Protein AF-A0A819N1J8-F1 (afdb_monomer)

Radius of gyration: 13.53 Å; Cα contacts (8 Å, |Δi|>4): 44; chains: 1; bounding box: 34×21×31 Å

Solvent-accessible surface area (backbone atoms only — not comparable to full-atom values): 4247 Å² total; per-residue (Å²): 131,84,79,77,76,86,76,59,72,91,37,43,43,81,46,78,50,88,71,48,82,89,48,74,59,45,66,64,52,49,53,54,50,47,50,72,76,33,60,91,42,87,67,49,65,44,46,76,43,80,44,66,58,67,70,66,58,58,54,51,55,58,63,71,72,106

pLDDT: mean 74.73, std 13.74, range [38.72, 92.69]

Sequence (66 aa):
KKDKIPIDYSKTMFIHFIYCLNMKTFPAKFHALWNKYFMGYPIDEIKPVLGSRNVKNLQQQLIHNK

Structure (mmCIF, N/CA/C/O backbone):
data_AF-A0A819N1J8-F1
#
_entry.id   AF-A0A819N1J8-F1
#
loop_
_atom_site.group_PDB
_atom_site.id
_atom_site.type_symbol
_atom_site.label_atom_id
_atom_site.label_alt_id
_atom_site.label_comp_id
_atom_site.label_asym_id
_atom_site.label_entity_id
_atom_site.label_seq_id
_atom_site.pdbx_PDB_ins_code
_atom_site.Cartn_x
_atom_site.Cartn_y
_atom_site.Cartn_z
_atom_site.occupancy
_atom_site.B_iso_or_equiv
_atom_site.auth_seq_id
_atom_site.auth_comp_id
_atom_site.auth_asym_id
_atom_site.auth_atom_id
_atom_site.pdbx_PDB_model_num
ATOM 1 N N . LYS A 1 1 ? -20.919 12.646 -11.597 1.00 38.72 1 LYS A N 1
ATOM 2 C CA . LYS A 1 1 ? -20.510 11.225 -11.705 1.00 38.72 1 LYS A CA 1
ATOM 3 C C . LYS A 1 1 ? -18.987 11.226 -11.676 1.00 38.72 1 LYS A C 1
ATOM 5 O O . LYS A 1 1 ? -18.422 11.917 -12.501 1.00 38.72 1 LYS A O 1
ATOM 10 N N . LYS A 1 2 ? -18.335 10.635 -10.665 1.00 46.53 2 LYS A N 1
ATOM 11 C CA . LYS A 1 2 ? -16.867 10.517 -10.667 1.00 46.53 2 LYS A CA 1
ATOM 12 C C . LYS A 1 2 ? -16.531 9.394 -11.636 1.00 46.53 2 LYS A C 1
ATOM 14 O O . LYS A 1 2 ? -16.921 8.258 -11.369 1.00 46.53 2 LYS A O 1
ATOM 19 N N . ASP A 1 3 ? -15.914 9.733 -12.757 1.00 46.34 3 ASP A N 1
ATOM 20 C CA . ASP A 1 3 ? -15.475 8.759 -13.746 1.00 46.34 3 ASP A CA 1
ATOM 21 C C . ASP A 1 3 ? -14.604 7.707 -13.057 1.00 46.34 3 ASP A C 1
ATOM 23 O O . ASP A 1 3 ? -13.635 8.024 -12.361 1.00 46.34 3 ASP A O 1
ATOM 27 N N . LYS A 1 4 ? -15.025 6.442 -13.156 1.00 59.25 4 LYS A N 1
ATOM 28 C CA . LYS A 1 4 ? -14.242 5.314 -12.659 1.00 59.25 4 LYS A CA 1
ATOM 29 C C . LYS A 1 4 ? -13.004 5.243 -13.541 1.00 59.25 4 LYS A C 1
ATOM 31 O O . LYS A 1 4 ? -13.107 4.867 -14.703 1.00 59.25 4 LY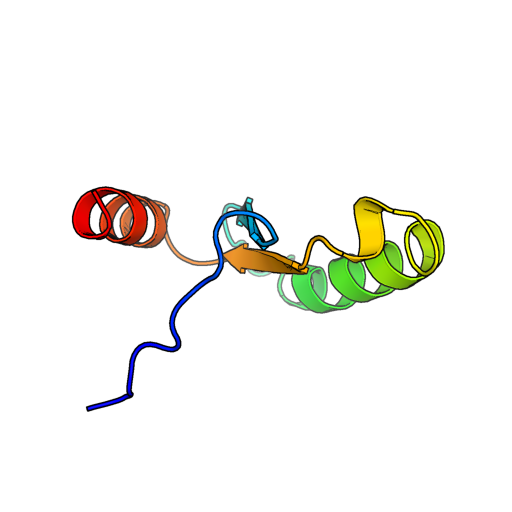S A O 1
ATOM 36 N N . ILE A 1 5 ? -11.858 5.634 -12.991 1.00 65.06 5 ILE A N 1
ATOM 37 C CA . ILE A 1 5 ? -10.568 5.459 -13.653 1.00 65.06 5 ILE A CA 1
ATOM 38 C C . ILE A 1 5 ? -10.440 3.960 -13.971 1.00 65.06 5 ILE A C 1
ATOM 40 O O . ILE A 1 5 ? -10.600 3.152 -13.048 1.00 65.06 5 ILE A O 1
ATOM 44 N N . PRO A 1 6 ? -10.224 3.569 -15.238 1.00 71.69 6 PRO A N 1
ATOM 45 C CA . PRO A 1 6 ? -10.038 2.170 -15.590 1.00 71.69 6 PRO A CA 1
ATOM 46 C C . PRO A 1 6 ? -8.809 1.636 -14.846 1.00 71.69 6 PRO A C 1
ATOM 48 O O . PRO A 1 6 ? -7.723 2.208 -14.932 1.00 71.69 6 PRO A O 1
ATOM 51 N N . ILE A 1 7 ? -9.005 0.581 -14.055 1.00 72.38 7 ILE A N 1
ATOM 52 C CA . ILE A 1 7 ? -7.934 -0.051 -13.285 1.00 72.38 7 ILE A CA 1
ATOM 53 C C . ILE A 1 7 ? -7.289 -1.116 -14.166 1.00 72.38 7 ILE A C 1
ATOM 55 O O . ILE A 1 7 ? -7.968 -2.023 -14.640 1.00 72.38 7 ILE A O 1
ATOM 59 N N . ASP A 1 8 ? -5.974 -1.025 -14.347 1.00 79.75 8 ASP A N 1
ATOM 60 C CA . ASP A 1 8 ? -5.189 -2.084 -14.974 1.00 79.75 8 ASP A CA 1
ATOM 61 C C . ASP A 1 8 ? -4.879 -3.181 -13.947 1.00 79.75 8 ASP A C 1
ATOM 63 O O . ASP A 1 8 ? -3.974 -3.051 -13.120 1.00 79.75 8 ASP A O 1
ATOM 67 N N . TYR A 1 9 ? -5.644 -4.270 -13.998 1.00 77.31 9 TYR A N 1
ATOM 68 C CA . TYR A 1 9 ? -5.494 -5.416 -13.100 1.00 77.31 9 TYR A CA 1
ATOM 69 C C . TYR A 1 9 ? -4.198 -6.212 -13.317 1.00 77.31 9 TYR A C 1
ATOM 71 O O . TYR A 1 9 ? -3.825 -6.981 -12.436 1.00 77.31 9 TYR A O 1
ATOM 79 N N . SER A 1 10 ? -3.491 -6.023 -14.438 1.00 80.94 10 SER A N 1
ATOM 80 C CA . SER A 1 10 ? -2.191 -6.671 -14.674 1.00 80.94 10 SER A CA 1
ATOM 81 C C . SER A 1 10 ? -1.047 -5.990 -13.915 1.00 80.94 10 SER A C 1
ATOM 83 O O . SER A 1 10 ? -0.039 -6.622 -13.608 1.00 80.94 10 SER A O 1
ATOM 85 N N . LYS A 1 11 ? -1.232 -4.711 -13.564 1.00 83.81 11 LYS A N 1
ATOM 86 C CA . LYS A 1 11 ? -0.235 -3.868 -12.887 1.00 83.81 11 LYS A CA 1
ATOM 87 C C . LYS A 1 11 ? -0.722 -3.307 -11.556 1.00 83.81 11 LYS A C 1
ATOM 89 O O . LYS A 1 11 ? -0.112 -2.392 -11.011 1.00 83.81 11 LYS A O 1
ATOM 94 N N . THR A 1 12 ? -1.819 -3.831 -11.014 1.00 82.31 12 THR A N 1
ATOM 95 C CA . THR A 1 12 ? -2.402 -3.345 -9.758 1.00 82.31 12 THR A CA 1
ATOM 96 C C . THR A 1 12 ? -2.530 -4.474 -8.749 1.00 82.31 12 THR A C 1
ATOM 98 O O . THR A 1 12 ? -3.205 -5.469 -8.998 1.00 82.31 12 THR A O 1
ATOM 101 N N . MET A 1 13 ? -1.937 -4.285 -7.571 1.00 84.56 13 MET A N 1
ATOM 102 C CA . MET A 1 13 ? -2.114 -5.186 -6.434 1.00 84.56 13 MET A CA 1
ATOM 103 C C . MET A 1 13 ? -3.072 -4.551 -5.434 1.00 84.56 13 MET A C 1
ATOM 105 O O . MET A 1 13 ? -2.780 -3.508 -4.855 1.00 84.56 13 MET A O 1
ATOM 109 N N . PHE A 1 14 ? -4.211 -5.192 -5.193 1.00 82.50 14 PHE A N 1
ATOM 110 C CA . PHE A 1 14 ? -5.128 -4.759 -4.145 1.00 82.50 14 PHE A CA 1
ATOM 111 C C . PHE A 1 14 ? -4.722 -5.364 -2.815 1.00 82.50 14 PHE A C 1
ATOM 113 O O . PHE A 1 14 ? -4.653 -6.584 -2.678 1.00 82.50 14 PHE A O 1
ATOM 120 N N . ILE A 1 15 ? -4.497 -4.505 -1.827 1.00 81.31 15 ILE A N 1
ATOM 121 C CA . ILE A 1 15 ? -4.146 -4.949 -0.485 1.00 81.31 15 ILE A CA 1
ATOM 122 C C . ILE A 1 15 ? -5.182 -4.410 0.487 1.00 81.31 15 ILE A C 1
ATOM 124 O O . ILE A 1 15 ? -5.419 -3.203 0.575 1.00 81.31 15 ILE A O 1
ATOM 128 N N . HIS A 1 16 ? -5.826 -5.330 1.196 1.00 78.69 16 HIS A N 1
ATOM 129 C CA . HIS A 1 16 ? -6.944 -5.028 2.074 1.00 78.69 16 HIS A CA 1
ATOM 130 C C . HIS A 1 16 ? -6.594 -5.315 3.514 1.00 78.69 16 HIS A C 1
ATOM 132 O O . HIS A 1 16 ? -6.140 -6.408 3.846 1.00 78.69 16 HIS A O 1
ATOM 138 N N . PHE A 1 17 ? -6.884 -4.353 4.376 1.00 73.81 17 PHE A N 1
ATOM 139 C CA . PHE A 1 17 ? -6.657 -4.490 5.804 1.00 73.81 17 PHE A CA 1
ATOM 140 C C . PHE A 1 17 ? -7.921 -4.114 6.559 1.00 73.81 17 PHE A C 1
ATOM 142 O O . PHE A 1 17 ? -8.691 -3.237 6.150 1.00 73.81 17 PHE A O 1
ATOM 149 N N . ILE A 1 18 ? -8.120 -4.757 7.705 1.00 72.50 18 ILE A N 1
ATOM 150 C CA . ILE A 1 18 ? -9.131 -4.317 8.658 1.00 72.50 18 ILE A CA 1
ATOM 151 C C . ILE A 1 18 ? -8.639 -2.992 9.239 1.00 72.50 18 ILE A C 1
ATOM 153 O O . ILE A 1 18 ? -7.640 -2.942 9.952 1.00 72.50 18 ILE A O 1
ATOM 157 N N . TYR A 1 19 ? -9.323 -1.903 8.894 1.00 69.56 19 TYR A N 1
ATOM 158 C CA . TYR A 1 19 ? -8.969 -0.586 9.401 1.00 69.56 19 TYR A CA 1
ATOM 159 C C . TYR A 1 19 ? -9.255 -0.508 10.902 1.00 69.56 19 TYR A C 1
ATOM 161 O O . TYR A 1 19 ? -10.407 -0.610 11.323 1.00 69.56 19 TYR A O 1
ATOM 169 N N . CYS A 1 20 ? -8.216 -0.268 11.698 1.00 74.44 20 CYS A N 1
ATOM 170 C CA . CYS A 1 20 ? -8.336 0.166 13.084 1.00 74.44 20 CYS A CA 1
ATOM 171 C C . CYS A 1 20 ? -7.755 1.580 13.231 1.00 74.44 20 CYS A C 1
ATOM 173 O O . CYS A 1 20 ? -6.881 1.990 12.465 1.00 74.44 20 CYS A O 1
ATOM 175 N N . LEU A 1 21 ? -8.234 2.348 14.215 1.00 76.50 21 LEU A N 1
ATOM 176 C CA . LEU A 1 21 ? -7.866 3.763 14.382 1.00 76.50 21 LEU A CA 1
ATOM 177 C C . LEU A 1 21 ? -6.341 3.971 14.506 1.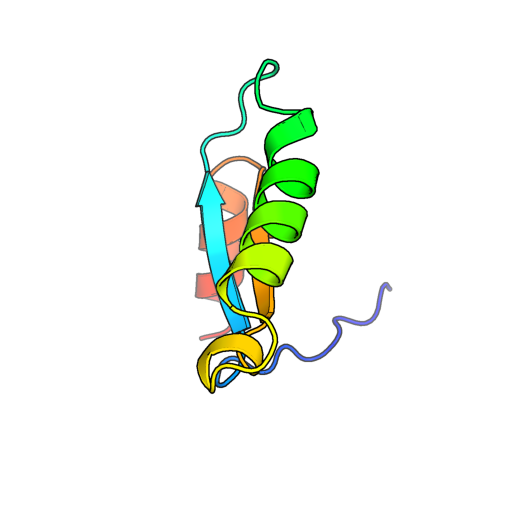00 76.50 21 LEU A C 1
ATOM 179 O O . LEU A 1 21 ? -5.786 4.946 13.997 1.00 76.50 21 LEU A O 1
ATOM 183 N N . ASN A 1 22 ? -5.653 3.004 15.119 1.00 79.88 22 ASN A N 1
ATOM 184 C CA . ASN A 1 22 ? -4.201 3.009 15.307 1.00 79.88 22 ASN A CA 1
ATOM 185 C C . ASN A 1 22 ? -3.423 2.849 13.986 1.00 79.88 22 ASN A C 1
ATOM 187 O O . ASN A 1 22 ? -2.260 3.242 13.903 1.00 79.88 22 ASN A O 1
ATOM 191 N N . MET A 1 23 ? -4.061 2.347 12.924 1.00 80.62 23 MET A N 1
ATOM 192 C CA . MET A 1 23 ? -3.468 2.169 11.594 1.00 80.62 23 MET A CA 1
ATOM 193 C C . MET A 1 23 ? -3.670 3.373 10.667 1.00 80.62 23 MET A C 1
ATOM 195 O O . MET A 1 23 ? -3.334 3.291 9.489 1.00 80.62 23 MET A O 1
ATOM 199 N N . LYS A 1 24 ? -4.133 4.528 11.164 1.00 81.44 24 LYS A N 1
ATOM 200 C CA . LYS A 1 24 ? -4.308 5.744 10.341 1.00 81.44 24 LYS A CA 1
ATOM 201 C C . LYS A 1 24 ? -3.061 6.144 9.535 1.00 81.44 24 LYS A C 1
ATOM 203 O O . LYS A 1 24 ? -3.177 6.683 8.443 1.00 81.44 24 LYS A O 1
ATOM 208 N N . THR A 1 25 ? -1.865 5.873 10.069 1.00 84.94 25 THR A N 1
ATOM 209 C CA . THR A 1 25 ? -0.578 6.186 9.413 1.00 84.94 25 THR A CA 1
ATOM 210 C C . THR A 1 25 ? -0.033 5.039 8.567 1.00 84.94 25 THR A C 1
ATOM 212 O O . THR A 1 25 ? 0.953 5.223 7.855 1.00 84.94 25 THR A O 1
ATOM 215 N N . PHE A 1 26 ? -0.658 3.862 8.634 1.00 85.88 26 PHE A N 1
ATOM 216 C CA . PHE A 1 26 ? -0.199 2.674 7.930 1.00 85.88 26 PHE A CA 1
ATOM 217 C C . PHE A 1 26 ? -0.113 2.892 6.416 1.00 85.88 26 PHE A C 1
ATOM 219 O O . PHE A 1 26 ? 0.938 2.561 5.875 1.00 85.88 26 PHE A O 1
ATOM 226 N N . PRO A 1 27 ? -1.102 3.504 5.726 1.00 84.44 27 PRO A N 1
ATOM 227 C CA . PRO A 1 27 ? -1.012 3.654 4.277 1.00 84.44 27 PRO A CA 1
ATOM 228 C C . PRO A 1 27 ? 0.218 4.434 3.817 1.00 84.44 27 PRO A C 1
ATOM 230 O O . PRO A 1 27 ? 0.951 3.989 2.939 1.00 84.44 27 PRO A O 1
ATOM 233 N N . ALA A 1 28 ? 0.501 5.559 4.475 1.00 86.12 28 ALA A N 1
ATOM 234 C CA . ALA A 1 28 ? 1.676 6.368 4.174 1.00 86.12 28 ALA A CA 1
ATOM 235 C C . ALA A 1 28 ? 2.982 5.601 4.448 1.00 86.12 28 ALA A C 1
ATOM 237 O O . ALA A 1 28 ? 3.889 5.607 3.618 1.00 86.12 28 ALA A O 1
ATOM 238 N N . LYS A 1 29 ? 3.067 4.895 5.585 1.00 89.38 29 LYS A N 1
ATOM 239 C CA . LYS A 1 29 ? 4.246 4.087 5.940 1.00 89.38 29 LYS A CA 1
ATOM 240 C C . LYS A 1 29 ? 4.459 2.919 4.980 1.00 89.38 29 LYS A C 1
ATOM 242 O O . LYS A 1 29 ? 5.596 2.650 4.612 1.00 89.38 29 LYS A O 1
ATOM 247 N N . PHE A 1 30 ? 3.386 2.253 4.563 1.00 89.81 30 PHE A N 1
ATOM 248 C CA . PHE A 1 30 ? 3.446 1.168 3.592 1.00 89.81 30 PHE A CA 1
ATOM 249 C C . PHE A 1 30 ? 4.011 1.664 2.263 1.00 89.81 30 PHE A C 1
ATOM 251 O O . PHE A 1 30 ? 4.969 1.080 1.777 1.00 89.81 30 PHE A O 1
ATOM 258 N N . HIS A 1 31 ? 3.489 2.764 1.709 1.00 88.44 31 HIS A N 1
ATOM 259 C CA . HIS A 1 31 ? 4.004 3.307 0.448 1.00 88.44 31 HIS A CA 1
ATOM 260 C C . HIS A 1 31 ? 5.464 3.762 0.558 1.00 88.44 31 HIS A C 1
ATOM 262 O O . HIS A 1 31 ? 6.249 3.524 -0.356 1.00 88.44 31 HIS A O 1
ATOM 268 N N . ALA A 1 32 ? 5.857 4.353 1.690 1.00 91.19 32 ALA A N 1
ATOM 269 C CA . ALA A 1 32 ? 7.253 4.710 1.932 1.00 91.19 32 ALA A CA 1
ATOM 270 C C . ALA A 1 32 ? 8.172 3.475 1.955 1.00 91.19 32 ALA A C 1
ATOM 272 O O . ALA A 1 32 ? 9.245 3.500 1.358 1.00 91.19 32 ALA A O 1
ATOM 273 N N . LEU A 1 33 ? 7.751 2.387 2.613 1.00 91.62 33 LEU A N 1
ATOM 274 C CA . LEU A 1 33 ? 8.495 1.124 2.631 1.00 91.62 33 LEU A CA 1
ATOM 275 C C . LEU A 1 33 ? 8.514 0.464 1.251 1.00 91.62 33 LEU A C 1
ATOM 277 O O . LEU A 1 33 ? 9.567 0.001 0.825 1.00 91.62 33 LEU A O 1
ATOM 281 N N . TRP A 1 34 ? 7.382 0.461 0.549 1.00 90.38 34 TRP A N 1
ATOM 282 C CA . TRP A 1 34 ? 7.269 -0.087 -0.797 1.00 90.38 34 TRP A CA 1
ATOM 283 C C . TRP A 1 34 ? 8.287 0.566 -1.725 1.00 90.38 34 TRP A C 1
ATOM 285 O O . TRP A 1 34 ? 9.147 -0.116 -2.269 1.00 90.38 34 TRP A O 1
ATOM 295 N N . ASN A 1 35 ? 8.277 1.897 -1.797 1.00 90.19 35 ASN A N 1
ATOM 296 C CA . ASN A 1 35 ? 9.238 2.636 -2.606 1.00 90.19 35 ASN A CA 1
ATOM 297 C C . ASN A 1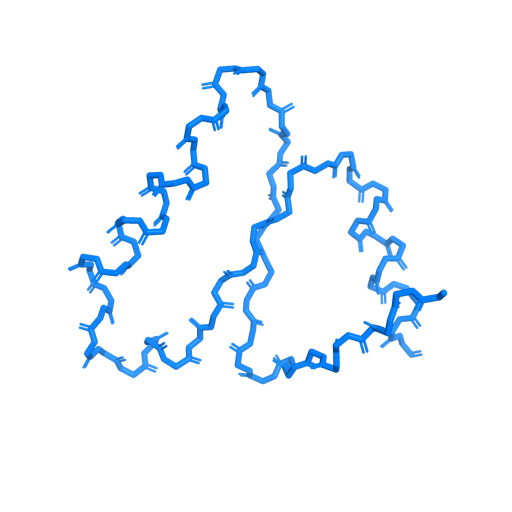 35 ? 10.674 2.381 -2.131 1.00 90.19 35 ASN A C 1
ATOM 299 O O . ASN A 1 35 ? 11.560 2.156 -2.942 1.00 90.19 35 ASN A O 1
ATOM 303 N N . LYS A 1 36 ? 10.932 2.357 -0.819 1.00 92.69 36 LYS A N 1
ATOM 304 C CA . LYS A 1 36 ? 12.291 2.140 -0.304 1.00 92.69 36 LYS A CA 1
ATOM 305 C C . LYS A 1 36 ? 12.899 0.804 -0.748 1.00 92.69 36 LYS A C 1
ATOM 307 O O . LYS A 1 36 ? 14.097 0.758 -1.010 1.00 92.69 36 LYS A O 1
ATOM 312 N N . TYR A 1 37 ? 12.115 -0.272 -0.754 1.00 91.38 37 TYR A N 1
ATOM 313 C CA . TYR A 1 37 ? 12.636 -1.623 -0.993 1.00 91.38 37 TYR A CA 1
ATOM 314 C C . TYR A 1 37 ? 12.456 -2.108 -2.424 1.00 91.38 37 TYR A C 1
ATOM 316 O O . TYR A 1 37 ? 13.248 -2.927 -2.883 1.00 91.38 37 TYR A O 1
ATOM 324 N N . PHE A 1 38 ? 11.424 -1.628 -3.109 1.00 88.75 38 PHE A N 1
ATOM 325 C CA . PHE A 1 38 ? 11.014 -2.172 -4.395 1.00 88.75 38 PHE A CA 1
ATOM 326 C C . PHE A 1 38 ? 11.188 -1.207 -5.559 1.00 88.75 38 PHE A C 1
ATOM 328 O O . PHE A 1 38 ? 11.125 -1.659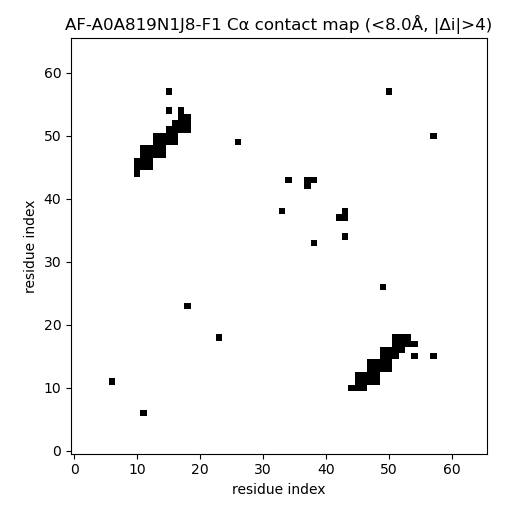 -6.697 1.00 88.75 38 PHE A O 1
ATOM 335 N N . MET A 1 39 ? 11.472 0.075 -5.309 1.00 87.00 39 MET A N 1
ATOM 336 C CA . MET A 1 39 ? 11.759 1.022 -6.385 1.00 87.00 39 MET A CA 1
ATOM 337 C C . MET A 1 39 ? 12.956 0.545 -7.213 1.00 87.00 39 MET A C 1
ATOM 339 O O . MET A 1 39 ? 14.009 0.209 -6.667 1.00 87.00 39 MET A O 1
ATOM 343 N N . GLY A 1 40 ? 12.781 0.501 -8.534 1.00 85.81 40 GLY A N 1
ATOM 344 C CA . GLY A 1 40 ? 13.805 0.028 -9.472 1.00 85.81 40 GLY A CA 1
ATOM 345 C C . GLY A 1 40 ? 13.897 -1.494 -9.648 1.00 85.81 40 GLY A C 1
ATOM 346 O O . GLY A 1 40 ? 14.680 -1.953 -10.478 1.00 85.81 40 GLY A O 1
ATOM 347 N N . TYR A 1 41 ? 13.096 -2.283 -8.926 1.00 87.62 41 TYR A N 1
ATOM 348 C CA . TYR A 1 41 ? 12.919 -3.710 -9.214 1.00 87.62 41 TYR A CA 1
ATOM 349 C C . TYR A 1 41 ? 11.758 -3.919 -10.195 1.00 87.62 41 TYR A C 1
ATOM 351 O O . TYR A 1 41 ? 10.857 -3.087 -10.251 1.00 87.62 41 TYR A O 1
ATOM 359 N N . PRO A 1 42 ? 11.685 -5.057 -10.912 1.00 85.81 42 PRO A N 1
ATOM 360 C CA . PRO A 1 42 ? 10.551 -5.351 -11.799 1.00 85.81 42 PRO A CA 1
ATOM 361 C C . PRO A 1 42 ? 9.179 -5.284 -11.104 1.00 85.81 42 PRO A C 1
ATOM 363 O O . PRO A 1 42 ? 8.164 -5.004 -11.732 1.00 85.81 42 PRO A O 1
ATOM 366 N N . ILE A 1 43 ? 9.145 -5.509 -9.786 1.00 81.62 43 ILE A N 1
ATOM 367 C CA . ILE A 1 43 ? 7.927 -5.421 -8.972 1.00 81.62 43 ILE A CA 1
ATOM 368 C C . ILE A 1 43 ? 7.426 -3.974 -8.784 1.00 81.62 43 ILE A C 1
ATOM 370 O O . ILE A 1 43 ? 6.266 -3.786 -8.429 1.00 81.62 43 ILE A O 1
ATOM 374 N N . ASP A 1 44 ? 8.249 -2.958 -9.066 1.00 82.12 44 ASP A N 1
ATOM 375 C CA . ASP A 1 44 ? 7.874 -1.533 -9.047 1.00 82.12 44 ASP A CA 1
ATOM 376 C C . ASP A 1 44 ? 6.813 -1.188 -10.106 1.00 82.12 44 ASP A C 1
ATOM 378 O O . ASP A 1 44 ? 6.060 -0.225 -9.970 1.00 82.12 44 ASP A O 1
ATOM 382 N N . GLU A 1 45 ? 6.692 -2.010 -11.156 1.00 83.75 45 GLU A N 1
ATOM 383 C CA . GLU A 1 45 ? 5.606 -1.879 -12.131 1.00 83.75 45 GLU A CA 1
ATOM 384 C C . GLU A 1 45 ? 4.225 -2.154 -11.521 1.00 83.75 45 GLU A C 1
ATOM 386 O O . GLU A 1 45 ? 3.207 -1.722 -12.072 1.00 83.75 45 GLU A O 1
ATOM 391 N N . ILE A 1 46 ? 4.182 -2.856 -10.385 1.00 85.56 46 ILE A N 1
ATOM 392 C CA . ILE A 1 46 ? 2.954 -3.150 -9.659 1.00 85.56 46 ILE A CA 1
ATOM 393 C C . ILE A 1 46 ? 2.626 -1.976 -8.740 1.00 85.56 46 ILE A C 1
ATOM 395 O O . ILE A 1 46 ? 3.355 -1.663 -7.801 1.00 85.56 46 ILE A O 1
ATOM 399 N N . LYS A 1 47 ? 1.463 -1.363 -8.958 1.00 83.31 47 LYS A N 1
ATOM 400 C CA . LYS A 1 47 ? 0.926 -0.295 -8.116 1.00 83.31 47 LYS A CA 1
ATOM 401 C C . LYS A 1 47 ? 0.075 -0.895 -6.996 1.00 83.31 47 LYS A C 1
ATOM 403 O O . LYS A 1 47 ? -1.024 -1.389 -7.269 1.00 83.31 47 LYS A O 1
ATOM 408 N N . PRO A 1 48 ? 0.530 -0.864 -5.732 1.00 84.56 48 PRO A N 1
ATOM 409 C CA . PRO A 1 48 ? -0.295 -1.302 -4.622 1.00 84.56 48 PRO A CA 1
ATOM 410 C C . PRO A 1 48 ? -1.412 -0.286 -4.366 1.00 84.56 48 PRO A C 1
ATOM 412 O O . PRO A 1 48 ? -1.163 0.904 -4.168 1.00 84.56 48 PRO A O 1
ATOM 415 N N . VAL A 1 49 ? -2.652 -0.759 -4.333 1.00 81.69 49 VAL A N 1
ATOM 416 C CA . VAL A 1 49 ? -3.832 0.025 -3.966 1.00 81.69 49 VAL A CA 1
ATOM 417 C C . VAL A 1 49 ? -4.328 -0.472 -2.618 1.00 81.69 49 VAL A C 1
ATOM 419 O O . VAL A 1 49 ? -4.792 -1.605 -2.476 1.00 81.69 49 VAL A O 1
ATOM 422 N N . LEU A 1 50 ? -4.212 0.394 -1.613 1.00 80.56 50 LEU A N 1
ATOM 423 C CA . LEU A 1 50 ? -4.583 0.086 -0.239 1.00 80.56 50 LEU A CA 1
ATOM 424 C C . LEU A 1 50 ? -6.071 0.359 -0.005 1.00 80.56 50 LEU A C 1
ATOM 426 O O . LEU A 1 50 ? -6.532 1.502 -0.048 1.00 80.56 50 LEU A O 1
ATOM 430 N N . GLY A 1 51 ? -6.814 -0.703 0.293 1.00 69.81 51 GLY A N 1
ATOM 431 C CA . GLY A 1 51 ? -8.196 -0.643 0.749 1.00 69.81 51 GLY A CA 1
ATOM 432 C C . GLY A 1 51 ? -8.264 -0.694 2.272 1.00 69.81 51 GLY A C 1
ATOM 433 O O . GLY A 1 51 ? -7.853 -1.673 2.892 1.00 69.81 51 GLY A O 1
ATOM 434 N N . SER A 1 52 ? -8.811 0.352 2.892 1.00 61.62 52 SER A N 1
ATOM 435 C CA . SER A 1 52 ? -9.014 0.404 4.345 1.00 61.62 52 SER A CA 1
ATOM 436 C C . SER A 1 52 ? -10.444 0.821 4.693 1.00 61.62 52 SER A C 1
ATOM 438 O O . SER A 1 52 ? -10.685 1.801 5.396 1.00 61.62 52 SER A O 1
ATOM 440 N N . ARG A 1 53 ? -11.438 0.111 4.159 1.00 54.66 53 ARG A N 1
ATOM 441 C CA . ARG A 1 53 ? -12.830 0.210 4.623 1.00 54.66 53 ARG A CA 1
ATOM 442 C C . ARG A 1 53 ? -13.467 -1.161 4.575 1.00 54.66 53 ARG A C 1
ATOM 444 O O . ARG A 1 53 ? -13.186 -1.905 3.654 1.00 54.66 53 ARG A O 1
ATOM 451 N N . ASN A 1 54 ? -14.292 -1.442 5.584 1.00 52.62 54 ASN A N 1
ATOM 452 C CA . ASN A 1 54 ? -15.185 -2.591 5.755 1.00 52.62 54 ASN A CA 1
ATOM 453 C C . ASN A 1 54 ? -15.191 -3.571 4.560 1.00 52.62 54 ASN A C 1
ATOM 455 O O . ASN A 1 54 ? -15.578 -3.179 3.461 1.00 52.62 54 ASN A O 1
ATOM 459 N N . VAL A 1 55 ? -14.775 -4.824 4.786 1.00 54.19 55 VAL A N 1
ATOM 460 C CA . VAL A 1 55 ? -14.533 -5.898 3.786 1.00 54.19 55 VAL A CA 1
ATOM 461 C C . VAL A 1 55 ? -15.596 -5.968 2.675 1.00 54.19 55 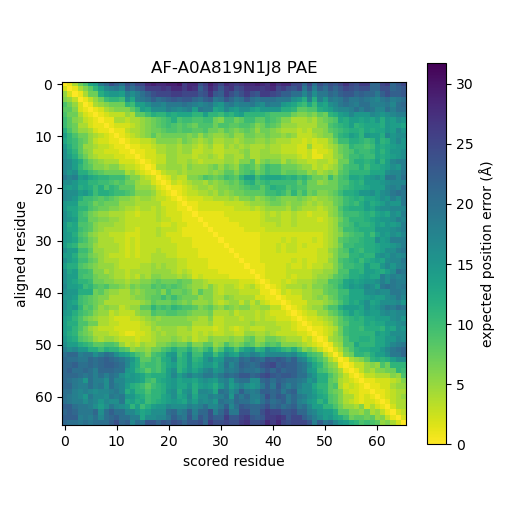VAL A C 1
ATOM 463 O O . VAL A 1 55 ? -15.280 -6.246 1.519 1.00 54.19 55 VAL A O 1
ATOM 466 N N . LYS A 1 56 ? -16.839 -5.600 3.003 1.00 57.25 56 LYS A N 1
ATOM 467 C CA . LYS A 1 56 ? -17.967 -5.456 2.075 1.00 57.25 56 LYS A CA 1
ATOM 468 C C . LYS A 1 56 ? -17.676 -4.587 0.839 1.00 57.25 56 LYS A C 1
ATOM 470 O O . LYS A 1 56 ? -18.155 -4.930 -0.234 1.00 57.25 56 LYS A O 1
ATOM 475 N N . ASN A 1 57 ? -16.886 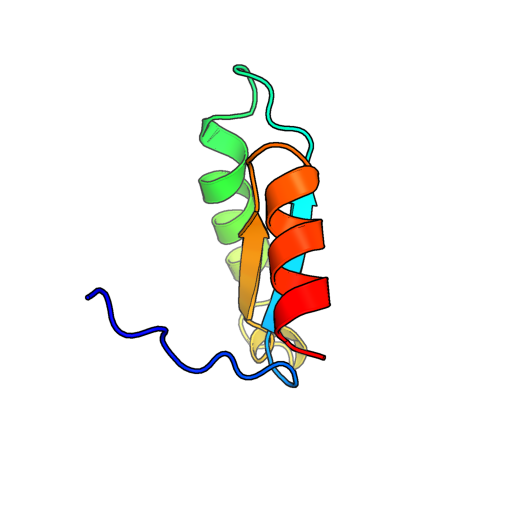-3.515 0.942 1.00 57.78 57 ASN A N 1
ATOM 476 C CA . ASN A 1 57 ? -16.608 -2.626 -0.197 1.00 57.78 57 ASN A CA 1
ATOM 477 C C . ASN A 1 57 ? -15.668 -3.262 -1.229 1.00 57.78 57 ASN A C 1
ATOM 479 O O . ASN A 1 57 ? -15.910 -3.136 -2.427 1.00 57.78 57 ASN A O 1
ATOM 483 N N . LEU A 1 58 ? -14.623 -3.963 -0.776 1.00 60.94 58 LEU A N 1
ATOM 484 C CA . LEU A 1 58 ? -13.728 -4.691 -1.676 1.00 60.94 58 LEU A CA 1
ATOM 485 C C . LEU A 1 58 ? -14.469 -5.857 -2.334 1.00 60.94 58 LEU A C 1
ATOM 487 O O .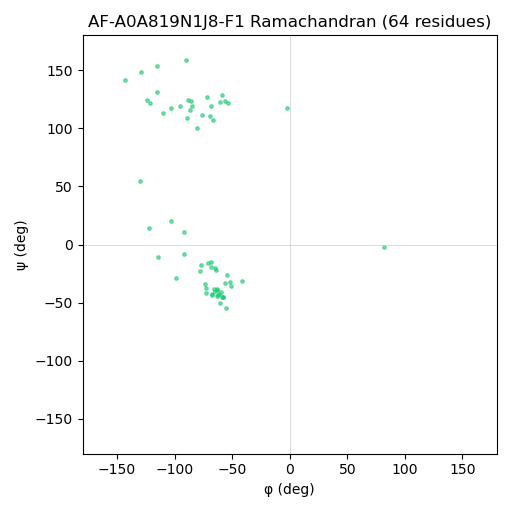 LEU A 1 58 ? -14.387 -6.035 -3.544 1.00 60.94 58 LEU A O 1
ATOM 491 N N . GLN A 1 59 ? -15.256 -6.598 -1.550 1.00 61.31 59 GLN A 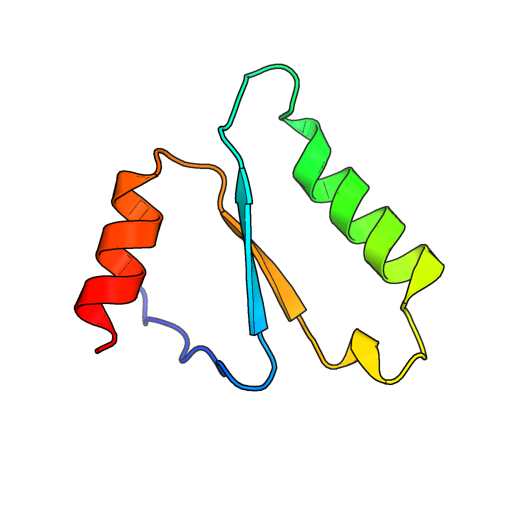N 1
ATOM 492 C CA . GLN A 1 59 ? -16.102 -7.671 -2.065 1.00 61.31 59 GLN A CA 1
ATOM 493 C C . GLN A 1 59 ? -17.084 -7.152 -3.130 1.00 61.31 59 GLN A C 1
ATOM 495 O O . GLN A 1 59 ? -17.198 -7.746 -4.197 1.00 61.31 59 GLN A O 1
ATOM 500 N N . GLN A 1 60 ? -17.742 -6.013 -2.893 1.00 62.22 60 GLN A N 1
ATOM 501 C CA . GLN A 1 60 ? -18.614 -5.381 -3.888 1.00 62.22 60 GLN A CA 1
ATOM 502 C C . GLN A 1 60 ? -17.853 -4.941 -5.146 1.00 62.22 60 GLN A C 1
ATOM 504 O O . GLN A 1 60 ? -18.371 -5.123 -6.245 1.00 62.22 60 GLN A O 1
ATOM 509 N N . GLN A 1 61 ? -16.634 -4.407 -5.013 1.00 61.44 61 GLN A N 1
ATOM 510 C CA . GLN A 1 61 ? -15.800 -4.030 -6.160 1.00 61.44 61 GLN A CA 1
ATOM 511 C C . GLN A 1 61 ? -15.352 -5.236 -6.994 1.00 61.44 61 GLN A C 1
ATOM 513 O O . GLN A 1 61 ? -15.309 -5.135 -8.217 1.00 61.44 61 GLN A O 1
ATOM 518 N N . LEU A 1 62 ? -15.030 -6.363 -6.362 1.00 63.94 62 LEU A N 1
ATOM 519 C CA . LEU A 1 62 ? -14.618 -7.583 -7.061 1.00 63.94 62 LEU A CA 1
ATOM 520 C C . LEU A 1 62 ? -15.799 -8.288 -7.745 1.00 63.94 62 LEU A C 1
ATOM 522 O O . LEU A 1 62 ? -15.628 -8.852 -8.818 1.00 63.94 62 LEU A O 1
ATOM 526 N N . ILE A 1 63 ? -17.000 -8.231 -7.158 1.00 63.47 63 ILE A N 1
ATOM 527 C 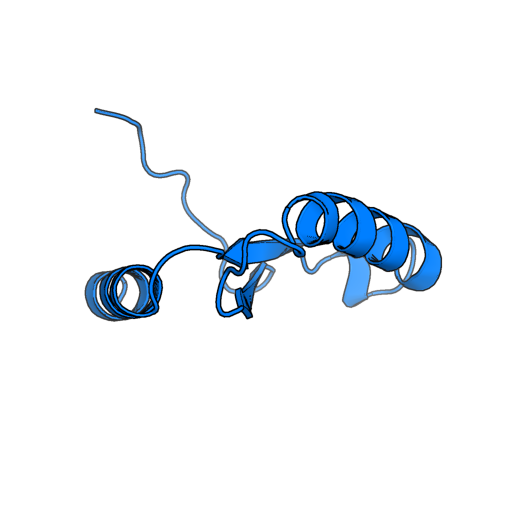CA . ILE A 1 63 ? -18.217 -8.818 -7.745 1.00 63.47 63 ILE A CA 1
ATOM 528 C C . ILE A 1 63 ? -18.722 -7.997 -8.943 1.00 63.47 63 ILE A C 1
ATOM 530 O O . ILE A 1 63 ? -19.192 -8.579 -9.911 1.00 63.47 63 ILE A O 1
ATOM 534 N N . HIS A 1 64 ? -18.623 -6.664 -8.900 1.00 56.19 64 HIS A N 1
ATOM 535 C CA . HIS A 1 64 ? -19.091 -5.798 -9.994 1.00 56.19 64 HIS A CA 1
ATOM 536 C C . HIS A 1 64 ? -18.161 -5.743 -11.213 1.00 56.19 64 HIS A C 1
ATOM 538 O O . HIS A 1 64 ? -18.591 -5.262 -12.254 1.00 56.19 64 HIS A O 1
ATOM 544 N N . ASN A 1 65 ? -16.897 -6.151 -11.071 1.00 53.31 65 ASN A N 1
ATOM 545 C CA . ASN A 1 65 ? -15.916 -6.174 -12.162 1.00 53.31 65 ASN A CA 1
ATOM 546 C C . ASN A 1 65 ? -15.682 -7.603 -12.705 1.00 53.31 65 ASN A C 1
ATOM 548 O O . ASN A 1 65 ? -14.630 -7.858 -13.287 1.00 53.31 65 ASN A O 1
ATOM 552 N N . LYS A 1 66 ? -16.626 -8.527 -12.470 1.00 47.22 66 LYS A N 1
ATOM 553 C CA . LYS A 1 66 ? -16.704 -9.815 -13.174 1.00 47.22 66 LYS A CA 1
ATOM 554 C C . LYS A 1 66 ? -17.432 -9.668 -14.502 1.00 47.22 66 LYS A C 1
ATOM 556 O O . LYS A 1 66 ? -18.392 -8.868 -14.546 1.00 47.22 66 LYS A O 1
#

Secondary structure (DSSP, 8-state):
----PPP-TTSEEEEE----GGGTTHHHHHHHHHHHHHTTSGGGGSEEEEE-S-THHHHHHHHHT-

Mean predicted aligned error: 9.59 Å

Nearest PDB structures (foldseek):
  8t9o-assembly1_C  TM=4.000E-01  e=1.317E+00  Herbaspirillum
  8t9o-assembly1_A  TM=3.935E-01  e=3.748E+00  Herbaspirillum
  7n3n-assembly1_A  TM=4.942E-01  e=6.548E+00  Homo sapiens
  7s1x-assembly1_A  TM=5.122E-01  e=8.072E+00  Homo sapiens

Foldseek 3Di:
DPPDDDDDPVQEDEDEDADDPVCPCVVVVVVVVCCVPCPPPPNVSHHYDYDHDDPVVVVVVVVVVD